Protein AF-A0A3D1AIC8-F1 (afdb_monomer_lite)

Structure (mmCIF, N/CA/C/O backbone):
data_AF-A0A3D1AIC8-F1
#
_entry.id   AF-A0A3D1AIC8-F1
#
loop_
_atom_site.group_PDB
_atom_site.id
_atom_site.type_symbol
_atom_site.label_atom_id
_atom_site.label_alt_id
_atom_site.label_comp_id
_atom_site.label_asym_id
_atom_site.label_entity_id
_atom_site.label_seq_id
_atom_site.pdbx_PDB_ins_code
_atom_site.Cartn_x
_atom_site.Cartn_y
_atom_site.Cartn_z
_atom_site.occupancy
_atom_site.B_iso_or_equiv
_atom_site.auth_seq_id
_atom_site.auth_comp_id
_atom_site.auth_asym_id
_atom_site.auth_atom_id
_atom_site.pdbx_PDB_model_num
ATOM 1 N N . ASN A 1 1 ? 3.559 16.978 -15.783 1.00 44.00 1 ASN A N 1
ATOM 2 C CA . ASN A 1 1 ? 4.539 16.214 -14.991 1.00 44.00 1 ASN A CA 1
ATOM 3 C C . ASN A 1 1 ? 3.753 15.259 -14.124 1.00 44.00 1 ASN A C 1
ATOM 5 O O . ASN A 1 1 ? 3.098 15.723 -13.203 1.00 44.00 1 ASN A O 1
ATOM 9 N N . GLY A 1 2 ? 3.673 13.991 -14.527 1.00 57.06 2 GLY A N 1
ATOM 10 C CA . GLY A 1 2 ? 2.980 12.961 -13.752 1.00 57.06 2 GLY A CA 1
ATOM 11 C C . GLY A 1 2 ? 3.857 12.533 -12.583 1.00 57.06 2 GLY A C 1
ATOM 12 O O . GLY A 1 2 ? 5.068 12.404 -12.756 1.00 57.06 2 GLY A O 1
ATOM 13 N N . ASP A 1 3 ? 3.275 12.361 -11.398 1.00 69.56 3 ASP A N 1
ATOM 14 C CA . ASP A 1 3 ? 4.004 11.805 -10.260 1.00 69.56 3 ASP A CA 1
ATOM 15 C C . ASP A 1 3 ? 4.408 10.356 -10.594 1.00 69.56 3 ASP A C 1
ATOM 17 O O . ASP A 1 3 ? 3.548 9.486 -10.756 1.00 69.56 3 ASP A O 1
ATOM 21 N N . GLU A 1 4 ? 5.715 10.099 -10.718 1.00 78.38 4 GLU A N 1
ATOM 22 C CA . GLU A 1 4 ? 6.269 8.748 -10.846 1.00 78.38 4 GLU A CA 1
ATOM 23 C C . GLU A 1 4 ? 6.650 8.217 -9.461 1.00 78.38 4 GLU A C 1
ATOM 25 O O . GLU A 1 4 ? 7.439 8.822 -8.729 1.00 78.38 4 GLU A O 1
ATOM 30 N N . TRP A 1 5 ? 6.116 7.047 -9.122 1.00 78.38 5 TRP A N 1
ATOM 31 C CA . TRP A 1 5 ? 6.480 6.311 -7.917 1.00 78.38 5 TRP A CA 1
ATOM 32 C C . TRP A 1 5 ? 7.152 5.006 -8.288 1.00 78.38 5 TRP A C 1
ATOM 34 O O . TRP A 1 5 ? 6.694 4.295 -9.183 1.00 78.38 5 TRP A O 1
ATOM 44 N N . ARG A 1 6 ? 8.205 4.654 -7.552 1.00 81.25 6 ARG A N 1
ATOM 45 C CA . ARG A 1 6 ? 8.809 3.326 -7.628 1.00 81.25 6 ARG A CA 1
ATOM 46 C C . ARG A 1 6 ? 8.629 2.625 -6.302 1.00 81.25 6 ARG A C 1
ATOM 48 O O . ARG A 1 6 ? 8.776 3.229 -5.238 1.00 81.25 6 ARG A O 1
ATOM 55 N N . GLY A 1 7 ? 8.299 1.349 -6.382 1.00 81.88 7 GLY A N 1
ATOM 56 C CA . GLY A 1 7 ? 8.140 0.520 -5.208 1.00 81.88 7 GLY A CA 1
ATOM 57 C C . GLY A 1 7 ? 8.692 -0.871 -5.420 1.00 81.88 7 GLY A C 1
ATOM 58 O O . GLY A 1 7 ? 8.864 -1.353 -6.541 1.00 81.88 7 GLY A O 1
ATOM 59 N N . THR A 1 8 ? 8.969 -1.523 -4.307 1.00 82.69 8 THR A N 1
ATOM 60 C CA . THR A 1 8 ? 9.338 -2.929 -4.262 1.00 82.69 8 THR A CA 1
ATOM 61 C C . THR A 1 8 ? 8.324 -3.659 -3.396 1.00 82.69 8 THR A C 1
ATOM 63 O O . THR A 1 8 ? 7.995 -3.201 -2.302 1.00 82.69 8 THR A O 1
ATOM 66 N N . LEU A 1 9 ? 7.844 -4.810 -3.871 1.00 82.38 9 LEU A N 1
ATOM 67 C CA . LEU A 1 9 ? 7.140 -5.753 -3.009 1.00 82.38 9 LEU A CA 1
ATOM 68 C C . LEU A 1 9 ? 8.133 -6.752 -2.427 1.00 82.38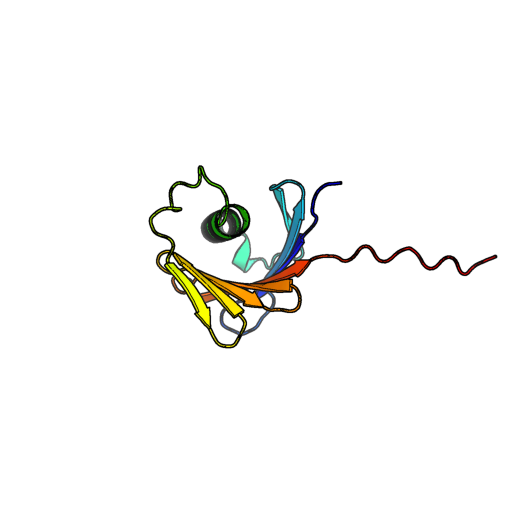 9 LEU A C 1
ATOM 70 O O . LEU A 1 9 ? 8.891 -7.406 -3.154 1.00 82.38 9 LEU A O 1
ATOM 74 N N . ILE A 1 10 ? 8.053 -6.916 -1.114 1.00 77.69 10 ILE A N 1
ATOM 75 C CA . ILE A 1 10 ? 8.786 -7.914 -0.350 1.00 77.69 10 ILE A CA 1
ATOM 76 C C . ILE A 1 10 ? 7.785 -8.970 0.130 1.00 77.69 10 ILE A C 1
ATOM 78 O O . ILE A 1 10 ? 6.682 -8.651 0.584 1.00 77.69 10 ILE A O 1
ATOM 82 N N . ASN A 1 11 ? 8.143 -10.244 -0.028 1.00 68.88 11 ASN A N 1
ATOM 83 C CA . ASN A 1 11 ? 7.321 -11.358 0.435 1.00 68.88 11 ASN A CA 1
ATOM 84 C C . ASN A 1 11 ? 7.575 -11.698 1.916 1.00 68.88 11 ASN A C 1
ATOM 86 O O . ASN A 1 11 ? 8.441 -11.128 2.575 1.00 68.88 11 ASN A O 1
ATOM 90 N N . GLU A 1 12 ? 6.851 -12.703 2.406 1.00 61.53 12 GLU A N 1
ATOM 91 C CA . GLU A 1 12 ? 6.885 -13.184 3.795 1.00 61.53 12 GLU A CA 1
ATOM 92 C C . GLU A 1 12 ? 8.274 -13.611 4.308 1.00 61.53 12 GLU A C 1
ATOM 94 O O . GLU A 1 12 ? 8.484 -13.695 5.514 1.00 61.53 12 GLU A O 1
ATOM 99 N N . MET A 1 13 ? 9.219 -13.910 3.412 1.00 65.69 13 MET A N 1
ATOM 100 C CA . MET A 1 13 ? 10.580 -14.348 3.750 1.00 65.69 13 MET A CA 1
ATOM 101 C C . MET A 1 13 ? 11.612 -13.220 3.614 1.00 65.69 13 MET A C 1
ATOM 103 O O . MET A 1 13 ? 12.813 -13.483 3.632 1.00 65.69 13 MET A O 1
ATOM 107 N N . GLY A 1 14 ? 11.169 -11.975 3.420 1.00 65.75 14 GLY A N 1
ATOM 108 C CA . GLY A 1 14 ? 12.061 -10.845 3.161 1.00 65.75 14 GLY A CA 1
ATOM 109 C C . GLY A 1 14 ? 12.644 -10.841 1.744 1.00 65.75 14 GLY A C 1
ATOM 110 O O . GLY A 1 14 ? 13.497 -10.012 1.432 1.00 65.75 14 GLY A O 1
ATOM 111 N N . ALA A 1 15 ? 12.201 -11.747 0.865 1.00 69.62 15 ALA A N 1
ATOM 112 C CA . ALA A 1 15 ? 12.682 -11.795 -0.506 1.00 69.62 15 ALA A CA 1
ATOM 113 C C . ALA A 1 15 ? 11.921 -10.790 -1.377 1.00 69.62 15 ALA A C 1
ATOM 115 O O . ALA A 1 15 ? 10.687 -10.729 -1.370 1.00 69.62 15 ALA A O 1
ATOM 116 N N . LYS A 1 16 ? 12.675 -10.036 -2.177 1.00 78.19 16 LYS A N 1
ATOM 117 C CA . LYS A 1 16 ? 12.132 -9.166 -3.218 1.00 78.19 16 LYS A CA 1
ATOM 118 C C . LYS A 1 16 ? 11.376 -10.003 -4.247 1.00 78.19 16 LYS A C 1
ATOM 120 O O . LYS A 1 16 ? 11.961 -10.887 -4.871 1.00 78.19 16 LYS A O 1
ATOM 125 N N . ALA A 1 17 ? 10.088 -9.728 -4.419 1.00 75.44 17 ALA A N 1
ATOM 126 C CA . ALA A 1 17 ? 9.243 -10.497 -5.326 1.00 75.44 17 ALA A CA 1
ATOM 127 C C . ALA A 1 17 ? 9.086 -9.822 -6.699 1.00 75.44 17 ALA A C 1
ATOM 129 O O . ALA A 1 17 ? 9.047 -10.515 -7.716 1.00 75.44 17 ALA A O 1
ATOM 130 N N . PHE A 1 18 ? 8.999 -8.486 -6.722 1.00 79.31 18 PHE A N 1
ATOM 131 C CA . PHE A 1 18 ? 8.991 -7.656 -7.930 1.00 79.31 18 PHE A CA 1
ATOM 132 C C . PHE A 1 18 ? 9.264 -6.187 -7.597 1.00 79.31 18 PHE A C 1
ATOM 134 O O . PHE A 1 18 ? 9.062 -5.732 -6.467 1.00 79.31 18 PHE A O 1
ATOM 141 N N . ASP A 1 19 ? 9.677 -5.455 -8.622 1.00 82.31 19 ASP A N 1
ATOM 142 C CA . ASP A 1 19 ? 9.675 -3.998 -8.677 1.00 82.31 19 ASP A CA 1
ATOM 143 C C . ASP A 1 19 ? 8.408 -3.513 -9.372 1.00 82.31 19 ASP A C 1
ATOM 145 O O . ASP A 1 19 ? 7.860 -4.216 -10.217 1.00 82.31 19 ASP A O 1
ATOM 149 N N . PHE A 1 20 ? 7.947 -2.307 -9.080 1.00 80.94 20 PHE A N 1
ATOM 150 C CA . PHE A 1 20 ? 6.894 -1.690 -9.873 1.00 80.94 20 PHE A CA 1
ATOM 151 C C . PHE A 1 20 ? 7.096 -0.190 -10.022 1.00 80.94 20 PHE A C 1
ATOM 153 O O . PHE A 1 20 ? 7.668 0.470 -9.152 1.00 80.94 20 PHE A O 1
ATOM 160 N N . ILE A 1 21 ? 6.603 0.333 -11.138 1.00 81.44 21 ILE A N 1
ATOM 161 C CA . ILE A 1 21 ? 6.533 1.765 -11.417 1.00 81.44 21 ILE A CA 1
ATOM 162 C C . ILE A 1 21 ? 5.060 2.143 -11.484 1.00 81.44 21 ILE A C 1
ATOM 164 O O . ILE A 1 21 ? 4.252 1.406 -12.056 1.00 81.44 21 ILE A O 1
ATOM 168 N N . VAL A 1 22 ? 4.701 3.268 -10.873 1.00 76.44 22 VAL A N 1
ATOM 169 C CA . VAL A 1 22 ? 3.374 3.862 -11.001 1.00 76.44 22 VAL A CA 1
ATOM 170 C C . VAL A 1 22 ? 3.495 5.230 -11.635 1.00 76.44 22 VAL A C 1
ATOM 172 O O . VAL A 1 22 ? 4.160 6.104 -11.087 1.00 76.44 22 VAL A O 1
ATOM 175 N N . THR A 1 23 ? 2.818 5.401 -12.765 1.00 78.50 23 THR A N 1
ATOM 176 C CA . THR A 1 23 ? 2.781 6.645 -13.535 1.00 78.50 23 THR A CA 1
ATOM 177 C C . THR A 1 23 ? 1.331 6.938 -13.890 1.00 78.50 23 THR A C 1
ATOM 179 O O . THR A 1 23 ? 0.641 6.076 -14.437 1.00 78.50 23 THR A O 1
ATOM 182 N N . ASP A 1 24 ? 0.838 8.128 -13.544 1.00 75.12 24 ASP A N 1
ATOM 183 C CA . ASP A 1 24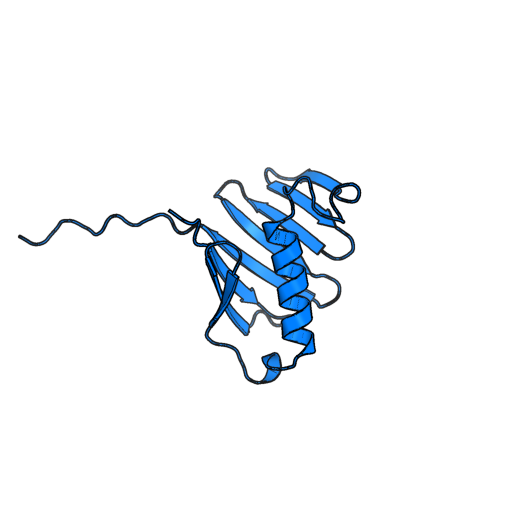 ? -0.544 8.560 -13.813 1.00 75.12 24 ASP A CA 1
ATOM 184 C C . ASP A 1 24 ? -1.608 7.519 -13.388 1.00 75.12 24 ASP A C 1
ATOM 186 O O . ASP A 1 24 ? -2.582 7.248 -14.095 1.00 75.12 24 ASP A O 1
ATOM 190 N N . GLY A 1 25 ? -1.394 6.869 -12.237 1.00 66.94 25 GLY A N 1
ATOM 191 C CA . GLY A 1 25 ? -2.294 5.846 -11.686 1.00 66.94 25 GLY A CA 1
ATOM 192 C C . GLY A 1 25 ? -2.246 4.479 -12.384 1.00 66.94 25 GLY A C 1
ATOM 193 O O . GLY A 1 25 ? -2.979 3.569 -11.989 1.00 66.94 25 GLY A O 1
ATOM 194 N N . LYS A 1 26 ? -1.386 4.295 -13.391 1.00 72.75 26 LYS A N 1
ATOM 195 C CA . LYS A 1 26 ? -1.104 2.991 -14.006 1.00 72.75 26 LYS A CA 1
ATOM 196 C C . LYS A 1 26 ? 0.107 2.362 -13.338 1.00 72.75 26 LYS A C 1
ATOM 198 O O . LYS A 1 26 ? 1.119 3.027 -13.171 1.00 72.75 26 LYS A O 1
ATOM 203 N N . CYS A 1 27 ? 0.004 1.084 -12.980 1.00 73.56 27 CYS A N 1
ATOM 204 C CA . CYS A 1 27 ? 1.095 0.330 -12.374 1.00 73.56 27 CYS A CA 1
ATOM 205 C C . CYS A 1 27 ? 1.666 -0.695 -13.358 1.00 73.56 27 CYS A C 1
ATOM 207 O O . CYS A 1 27 ? 0.929 -1.539 -13.875 1.00 73.56 27 CYS A O 1
ATOM 209 N N . GLU A 1 28 ? 2.977 -0.641 -13.566 1.00 79.25 28 GLU A N 1
ATOM 210 C CA . GLU A 1 28 ? 3.746 -1.611 -14.339 1.00 79.25 28 GLU A CA 1
ATOM 211 C C . GLU A 1 28 ? 4.616 -2.449 -13.401 1.00 79.25 28 GLU A C 1
ATOM 213 O O . GLU A 1 28 ? 5.335 -1.907 -12.564 1.00 79.25 28 GLU A O 1
ATOM 218 N N . LEU A 1 29 ? 4.541 -3.776 -13.533 1.00 77.81 29 LEU A N 1
ATOM 219 C CA . LEU A 1 29 ? 5.348 -4.713 -12.751 1.00 77.81 29 LEU A CA 1
ATOM 220 C C . LEU A 1 29 ? 6.636 -5.055 -13.508 1.00 77.81 29 LEU A C 1
ATOM 222 O O . LEU A 1 29 ? 6.600 -5.382 -14.693 1.00 77.81 29 LEU A O 1
ATOM 226 N N . LEU A 1 30 ? 7.755 -5.055 -12.801 1.00 78.25 30 LEU A N 1
ATOM 227 C CA . LEU A 1 30 ? 9.105 -5.318 -13.283 1.00 78.25 30 LEU A CA 1
ATOM 228 C C . LEU A 1 30 ? 9.731 -6.447 -12.449 1.00 78.25 30 LEU A C 1
ATOM 230 O O . LEU A 1 30 ? 9.420 -6.607 -11.271 1.00 78.25 30 LEU A O 1
ATOM 234 N N . ASN A 1 31 ? 10.641 -7.231 -13.033 1.00 73.62 31 ASN A N 1
ATOM 235 C CA . ASN A 1 31 ? 11.392 -8.279 -12.316 1.00 73.62 31 ASN A CA 1
ATOM 236 C C . ASN A 1 31 ? 10.507 -9.292 -11.548 1.00 73.62 31 ASN A C 1
ATOM 238 O O . ASN A 1 31 ? 10.856 -9.728 -10.453 1.00 73.62 31 ASN A O 1
ATOM 242 N N . VAL A 1 32 ? 9.344 -9.650 -12.103 1.00 67.75 32 VAL A N 1
ATOM 243 C CA . VAL A 1 32 ? 8.357 -10.525 -11.450 1.00 67.75 32 VAL A CA 1
ATOM 244 C C . VAL A 1 32 ? 8.850 -11.973 -11.400 1.00 67.75 32 VAL A C 1
ATOM 246 O O . VAL A 1 32 ? 9.105 -12.582 -12.439 1.00 67.75 32 VAL A O 1
ATOM 249 N N . ILE A 1 33 ? 8.925 -12.567 -10.206 1.00 69.75 33 ILE A N 1
ATOM 250 C CA . ILE A 1 33 ? 9.245 -13.998 -10.063 1.00 69.75 33 ILE A CA 1
ATOM 251 C C . ILE A 1 33 ? 8.089 -14.890 -10.559 1.00 69.75 33 ILE A C 1
ATOM 253 O O . ILE A 1 33 ? 6.913 -14.567 -10.401 1.00 69.75 33 ILE A O 1
ATOM 257 N N . SER A 1 34 ? 8.396 -16.068 -11.111 1.00 63.78 34 SER A N 1
ATOM 258 C CA . SER A 1 34 ? 7.410 -16.973 -11.742 1.00 63.78 34 SER A CA 1
ATOM 259 C C . SER A 1 34 ? 6.271 -17.429 -10.816 1.00 63.78 34 SER A C 1
ATOM 261 O O . SER A 1 34 ? 5.132 -17.590 -11.251 1.00 63.78 34 SER A O 1
ATOM 263 N N . MET A 1 35 ? 6.537 -17.575 -9.514 1.00 59.53 35 MET A N 1
ATOM 264 C CA . MET A 1 35 ? 5.530 -17.904 -8.491 1.00 59.53 35 MET A CA 1
ATOM 265 C C . MET A 1 35 ? 4.410 -16.852 -8.391 1.00 59.53 35 MET A C 1
ATOM 267 O O . MET A 1 35 ? 3.310 -17.141 -7.910 1.00 59.53 35 MET A O 1
ATOM 271 N N . MET A 1 36 ? 4.696 -15.646 -8.864 1.00 62.56 36 MET A N 1
ATOM 272 C CA . MET A 1 36 ? 3.910 -14.440 -8.698 1.00 62.56 36 MET A CA 1
ATOM 273 C C . MET A 1 36 ? 3.075 -14.061 -9.929 1.00 62.56 36 MET A C 1
ATOM 275 O O . MET A 1 36 ? 2.218 -13.184 -9.845 1.00 62.56 36 MET A O 1
ATOM 279 N N . ASP A 1 37 ? 3.248 -14.776 -11.044 1.00 62.59 37 ASP A N 1
ATOM 280 C CA . ASP A 1 37 ? 2.447 -14.611 -12.267 1.00 62.59 37 ASP A CA 1
ATOM 281 C C . ASP A 1 37 ? 1.012 -15.169 -12.130 1.00 62.59 37 ASP A C 1
ATOM 283 O O . ASP A 1 37 ? 0.186 -15.129 -13.043 1.00 62.59 37 ASP A O 1
ATOM 287 N N . LYS A 1 38 ? 0.658 -15.672 -10.944 1.00 71.25 38 LYS A N 1
ATOM 288 C CA . LYS A 1 38 ? -0.684 -16.178 -10.668 1.00 71.25 38 LYS A CA 1
ATOM 289 C C . LYS A 1 38 ? -1.685 -15.024 -10.618 1.00 71.25 38 LYS A C 1
ATOM 291 O O . LYS A 1 38 ? -1.507 -14.046 -9.892 1.00 71.25 38 LYS A O 1
ATOM 296 N N . TRP A 1 39 ? -2.797 -15.179 -11.338 1.00 75.69 39 TRP A N 1
ATOM 297 C CA . TRP A 1 39 ? -3.847 -14.162 -11.482 1.00 75.69 39 TRP A CA 1
ATOM 298 C C . TRP A 1 39 ? -4.352 -13.585 -10.146 1.00 75.69 39 TRP A C 1
ATOM 300 O O . TRP A 1 39 ? -4.659 -12.396 -10.063 1.00 75.69 39 TRP A O 1
ATOM 310 N N . TYR A 1 40 ? -4.416 -14.401 -9.087 1.00 71.56 40 TYR A N 1
ATOM 311 C CA . TYR A 1 40 ? -4.883 -13.948 -7.777 1.00 71.56 40 TYR A CA 1
ATOM 312 C C . TYR A 1 40 ? -3.887 -12.997 -7.105 1.00 71.56 40 TYR A C 1
ATOM 314 O O . TYR A 1 40 ? -4.317 -12.083 -6.409 1.00 71.56 40 TYR A O 1
ATOM 322 N N . VAL A 1 41 ? -2.580 -13.164 -7.341 1.00 75.06 41 VAL A N 1
ATOM 323 C CA . VAL A 1 41 ? -1.558 -12.264 -6.793 1.00 75.06 41 VAL A CA 1
ATOM 324 C C . VAL A 1 41 ? -1.664 -10.905 -7.469 1.00 75.06 41 VAL A C 1
ATOM 326 O O . VAL A 1 41 ? -1.758 -9.896 -6.779 1.00 75.06 41 VAL A O 1
ATOM 329 N N . LYS A 1 42 ? -1.788 -10.880 -8.804 1.00 76.44 42 LYS A N 1
ATOM 330 C CA . LYS A 1 42 ? -2.032 -9.643 -9.567 1.00 76.44 42 LYS A CA 1
ATOM 331 C C . LYS A 1 42 ? -3.272 -8.902 -9.062 1.00 76.44 42 LYS A C 1
ATOM 333 O O . LYS A 1 42 ? -3.237 -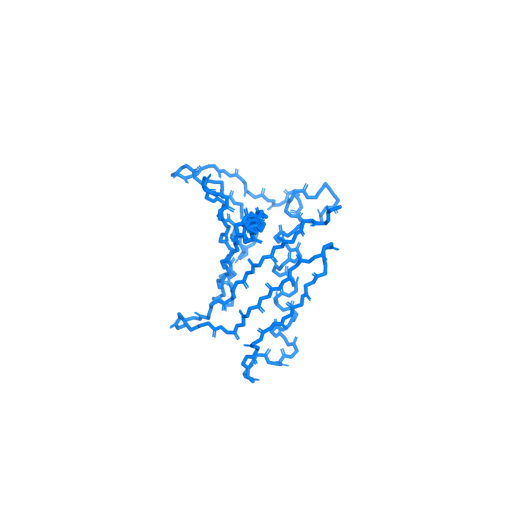7.688 -8.887 1.00 76.44 42 LYS A O 1
ATOM 338 N N . LYS A 1 43 ? -4.356 -9.631 -8.770 1.00 82.38 43 LYS A N 1
ATOM 339 C CA . LYS A 1 43 ? -5.591 -9.052 -8.221 1.00 82.38 43 LYS A CA 1
ATOM 340 C C . LYS A 1 43 ? -5.395 -8.472 -6.816 1.00 82.38 43 LYS A C 1
ATOM 342 O O . LYS A 1 43 ? -5.919 -7.396 -6.538 1.00 82.38 43 LYS A O 1
ATOM 347 N N . THR A 1 44 ? -4.660 -9.164 -5.944 1.00 86.12 44 THR A N 1
ATOM 348 C CA . THR A 1 44 ? -4.332 -8.664 -4.600 1.00 86.12 44 THR A CA 1
ATOM 349 C C . THR A 1 44 ? -3.484 -7.399 -4.680 1.00 86.12 44 THR A C 1
ATOM 351 O O . THR A 1 44 ? -3.878 -6.385 -4.110 1.00 86.12 44 THR A O 1
ATOM 354 N N . VAL A 1 45 ? -2.400 -7.426 -5.462 1.00 82.62 45 VAL A N 1
ATOM 355 C CA . VAL A 1 45 ? -1.508 -6.276 -5.679 1.00 82.62 45 VAL A CA 1
ATOM 356 C C . VAL A 1 45 ? -2.281 -5.082 -6.231 1.00 82.62 45 VAL A C 1
ATOM 358 O O . VAL A 1 45 ? -2.202 -3.993 -5.674 1.00 82.62 45 VAL A O 1
ATOM 361 N N . ALA A 1 46 ? -3.107 -5.276 -7.262 1.00 83.19 46 ALA A N 1
ATOM 362 C CA . ALA A 1 46 ? -3.914 -4.195 -7.825 1.00 83.19 46 ALA A CA 1
ATOM 363 C C . ALA A 1 46 ? -4.867 -3.578 -6.789 1.00 83.19 46 ALA A C 1
ATOM 365 O O . ALA A 1 46 ? -5.016 -2.361 -6.728 1.00 83.19 46 ALA A O 1
ATOM 366 N N . ALA A 1 47 ? -5.500 -4.399 -5.947 1.00 88.81 47 ALA A N 1
ATOM 367 C CA . ALA A 1 47 ? -6.405 -3.910 -4.912 1.00 88.81 47 ALA A CA 1
ATOM 368 C C . ALA A 1 47 ? -5.674 -3.193 -3.761 1.00 88.81 47 ALA A C 1
ATOM 370 O O . ALA A 1 47 ? -6.276 -2.341 -3.103 1.00 88.81 47 ALA A O 1
ATOM 371 N N . ASP A 1 48 ? -4.425 -3.566 -3.493 1.00 90.94 48 ASP A N 1
ATOM 372 C CA . ASP A 1 48 ? -3.561 -2.938 -2.492 1.00 90.94 48 ASP A CA 1
ATOM 373 C C . ASP A 1 48 ? -3.040 -1.588 -2.996 1.00 90.94 48 ASP A C 1
ATOM 375 O O . ASP A 1 48 ? -3.191 -0.582 -2.306 1.00 90.94 48 ASP A O 1
ATOM 379 N N . LEU A 1 49 ? -2.549 -1.528 -4.235 1.00 87.62 49 LEU A N 1
ATOM 380 C CA . LEU A 1 49 ? -2.121 -0.278 -4.864 1.00 87.62 49 LEU A CA 1
ATOM 381 C C . LEU A 1 49 ? -3.296 0.677 -5.092 1.00 87.62 49 LEU A C 1
ATOM 383 O O . LEU A 1 49 ? -3.173 1.869 -4.836 1.00 87.62 49 LEU A O 1
ATOM 387 N N . TYR A 1 50 ? -4.467 0.168 -5.490 1.00 87.75 50 TYR A N 1
ATOM 388 C CA . TYR A 1 50 ? -5.678 0.988 -5.576 1.00 87.75 50 TYR A CA 1
ATOM 389 C C . TYR A 1 50 ? -6.000 1.648 -4.235 1.00 87.75 50 TYR A C 1
ATOM 391 O O . TYR A 1 50 ? -6.338 2.828 -4.206 1.00 87.75 50 TYR A O 1
ATOM 399 N N . PHE A 1 51 ? -5.869 0.906 -3.130 1.00 91.88 51 PHE A N 1
ATOM 400 C CA . PHE A 1 51 ? -6.038 1.466 -1.794 1.00 91.88 51 PHE A CA 1
ATOM 401 C C . PHE A 1 51 ? -5.004 2.558 -1.502 1.00 91.88 51 PHE A C 1
ATOM 403 O O . PHE A 1 51 ? -5.402 3.649 -1.108 1.00 91.88 51 PHE A O 1
ATOM 410 N N . LEU A 1 52 ? -3.721 2.294 -1.759 1.00 91.50 52 LEU A N 1
ATOM 411 C CA . LEU A 1 52 ? -2.635 3.248 -1.538 1.00 91.50 52 LEU A CA 1
ATOM 412 C C . LEU A 1 52 ? -2.842 4.569 -2.289 1.00 91.50 52 LEU A C 1
ATOM 414 O O . LEU A 1 52 ? -2.867 5.627 -1.670 1.00 91.50 52 LEU A O 1
ATOM 418 N N . PHE A 1 53 ? -3.058 4.517 -3.603 1.00 87.06 53 PHE A N 1
ATOM 419 C CA . PHE A 1 53 ? -3.167 5.728 -4.429 1.00 87.06 53 PHE A CA 1
ATOM 420 C C . PHE A 1 53 ? -4.505 6.456 -4.296 1.00 87.06 53 PHE A C 1
ATOM 422 O O . PHE A 1 53 ? -4.626 7.594 -4.736 1.00 87.06 53 PHE A O 1
ATOM 429 N N . ASN A 1 54 ? -5.520 5.825 -3.701 1.00 89.69 54 ASN A N 1
ATOM 430 C CA . ASN A 1 54 ? -6.828 6.446 -3.483 1.00 89.69 54 ASN A CA 1
ATOM 431 C C . ASN A 1 54 ? -7.119 6.694 -2.004 1.00 89.69 54 ASN A C 1
ATOM 433 O O . ASN A 1 54 ? -8.262 6.991 -1.663 1.00 89.69 54 ASN A O 1
ATOM 437 N N . VAL A 1 55 ? -6.119 6.588 -1.122 1.00 91.69 55 VAL A N 1
ATOM 438 C CA . VAL A 1 55 ? -6.324 6.787 0.316 1.00 91.69 55 VAL A CA 1
ATOM 439 C C . VAL A 1 55 ? -6.897 8.177 0.606 1.00 91.69 55 VAL A C 1
ATOM 441 O O . VAL A 1 55 ? -7.832 8.294 1.397 1.00 91.69 55 VAL A O 1
ATOM 444 N N . ASP A 1 56 ? -6.427 9.201 -0.109 1.00 89.38 56 ASP A N 1
ATOM 445 C CA . ASP A 1 56 ? -6.879 10.592 0.021 1.00 89.38 56 ASP A CA 1
ATOM 446 C C . ASP A 1 56 ? -7.954 11.004 -0.995 1.00 89.38 56 ASP A C 1
ATOM 448 O O . ASP A 1 56 ? -8.482 12.116 -0.923 1.00 89.38 56 ASP A O 1
ATOM 452 N N . ASN A 1 57 ? -8.339 10.111 -1.912 1.00 89.50 57 ASN A N 1
ATOM 453 C CA . ASN A 1 57 ? -9.354 10.408 -2.916 1.00 89.50 57 ASN A CA 1
ATOM 454 C C . ASN A 1 57 ? -10.738 10.592 -2.241 1.00 89.50 57 ASN A C 1
ATOM 456 O O . ASN A 1 57 ? -11.206 9.680 -1.547 1.00 89.50 57 ASN A O 1
ATOM 460 N N . PRO A 1 58 ? -11.417 11.746 -2.418 1.00 88.19 58 PRO A N 1
ATOM 461 C CA . PRO A 1 58 ? -12.742 11.996 -1.845 1.00 88.19 58 PRO A CA 1
ATOM 462 C C . PRO A 1 58 ? -13.818 11.016 -2.306 1.00 88.19 58 PRO A C 1
ATOM 464 O O . PRO A 1 58 ? -14.692 10.675 -1.514 1.00 88.19 58 PRO A O 1
ATOM 467 N N . GLU A 1 59 ? -13.692 10.489 -3.518 1.00 91.56 59 GLU A N 1
ATOM 468 C CA . GLU A 1 59 ? -14.659 9.570 -4.121 1.00 91.56 59 GLU A CA 1
ATOM 469 C C . GLU A 1 59 ? -14.329 8.092 -3.843 1.00 91.56 59 GLU A C 1
ATOM 471 O O . GLU A 1 59 ? -14.977 7.185 -4.373 1.00 91.56 59 GLU A O 1
ATOM 476 N N . ALA A 1 60 ? -13.301 7.801 -3.035 1.00 90.44 60 ALA A N 1
ATOM 477 C CA . ALA A 1 60 ? -12.915 6.424 -2.756 1.00 90.44 60 ALA A CA 1
ATOM 478 C C . ALA A 1 60 ? -14.007 5.682 -1.955 1.00 90.44 60 ALA A C 1
ATOM 480 O O . ALA A 1 60 ? -14.409 6.136 -0.880 1.00 90.44 60 ALA A O 1
ATOM 481 N N . PRO A 1 61 ? -14.408 4.461 -2.366 1.00 92.19 61 PRO A N 1
ATOM 482 C CA . PRO A 1 61 ? -15.518 3.719 -1.750 1.00 92.19 61 PRO A CA 1
ATOM 483 C C . PRO A 1 61 ? -15.240 3.252 -0.310 1.00 92.19 61 PRO A C 1
ATOM 485 O O . PRO A 1 61 ? -16.099 2.663 0.347 1.00 92.19 61 PRO A O 1
ATOM 488 N N . PHE A 1 62 ? -14.015 3.440 0.177 1.00 91.62 62 PHE A N 1
ATOM 489 C CA . PHE A 1 62 ? -13.575 3.063 1.515 1.00 91.62 62 PHE A CA 1
ATOM 490 C C . PHE A 1 62 ? -13.270 4.257 2.426 1.00 91.62 62 PHE A C 1
ATOM 492 O O . PHE A 1 62 ? -12.927 4.028 3.583 1.00 91.62 62 PHE A O 1
ATOM 499 N N . ARG A 1 63 ? -13.411 5.497 1.938 1.00 91.44 63 ARG A N 1
ATOM 500 C CA . ARG A 1 63 ? -13.006 6.731 2.630 1.00 91.44 63 ARG A CA 1
ATOM 501 C C . ARG A 1 63 ? -13.556 6.850 4.051 1.00 91.44 63 ARG A C 1
ATOM 503 O O . ARG A 1 63 ? -12.801 7.107 4.978 1.00 91.44 63 ARG A O 1
ATOM 510 N N . GLU A 1 64 ? -14.853 6.618 4.229 1.00 92.88 64 GLU A N 1
ATOM 511 C CA . GLU A 1 64 ? -15.531 6.749 5.531 1.00 92.88 64 GLU A CA 1
ATOM 512 C C . GLU A 1 64 ? -15.124 5.674 6.550 1.00 92.88 64 GLU A C 1
ATOM 514 O O . GLU A 1 64 ? -15.469 5.758 7.723 1.00 92.88 64 GLU A O 1
ATOM 519 N N . ARG A 1 65 ? -14.412 4.634 6.103 1.00 95.75 65 ARG A N 1
ATOM 520 C CA . ARG A 1 65 ? -13.967 3.504 6.930 1.00 95.75 65 ARG A CA 1
ATOM 521 C C . ARG A 1 65 ? -12.466 3.546 7.207 1.00 95.75 65 ARG A C 1
ATOM 523 O O . ARG A 1 65 ? -11.918 2.543 7.660 1.00 95.75 65 ARG A O 1
ATOM 530 N N . LEU A 1 66 ? -11.804 4.643 6.846 1.00 96.38 66 LEU A N 1
ATOM 531 C CA . LEU A 1 66 ? -10.393 4.850 7.133 1.00 96.38 66 LEU A CA 1
ATOM 532 C C . LEU A 1 66 ? -10.233 5.279 8.585 1.00 96.38 66 LEU A C 1
ATOM 534 O O . LEU A 1 66 ? -10.848 6.248 9.023 1.00 96.38 66 LEU A O 1
ATOM 538 N N . GLU A 1 67 ? -9.354 4.597 9.302 1.00 97.06 67 GLU A N 1
ATOM 539 C CA . GLU A 1 67 ? -8.856 5.072 10.589 1.00 97.06 67 GLU A CA 1
ATOM 540 C C . GLU A 1 67 ? -7.526 5.773 10.332 1.00 97.06 67 GLU A C 1
ATOM 542 O O . GLU A 1 67 ? -6.642 5.198 9.694 1.00 97.06 67 GLU A O 1
ATOM 547 N N . ARG A 1 68 ? -7.396 7.021 10.787 1.00 96.31 68 ARG A N 1
ATOM 548 C CA . ARG A 1 68 ? -6.204 7.849 10.583 1.00 96.31 68 ARG A CA 1
ATOM 549 C C . ARG A 1 68 ? -5.729 8.393 11.915 1.00 96.31 68 ARG A C 1
ATOM 551 O O . ARG A 1 68 ? -6.533 8.951 12.660 1.00 96.31 68 ARG A O 1
ATOM 558 N N . PHE A 1 69 ? -4.446 8.242 12.194 1.00 96.88 69 PHE A N 1
ATOM 559 C CA . PHE A 1 69 ? -3.822 8.782 13.394 1.00 96.88 69 PHE A CA 1
ATOM 560 C C . PHE A 1 69 ? -2.320 8.938 13.183 1.00 96.88 69 PHE A C 1
ATOM 562 O O . PHE A 1 69 ? -1.743 8.363 12.263 1.00 96.88 69 PHE A O 1
ATOM 569 N N . GLU A 1 70 ? -1.700 9.736 14.040 1.00 96.88 70 GLU A N 1
ATOM 570 C CA . GLU A 1 70 ? -0.252 9.866 14.100 1.00 96.88 70 GLU A CA 1
ATOM 571 C C . GLU A 1 70 ? 0.297 8.914 15.167 1.00 96.88 70 GLU A C 1
ATOM 573 O O . GLU A 1 70 ? -0.285 8.785 16.248 1.00 96.88 70 GLU A O 1
ATOM 578 N N . GLN A 1 71 ? 1.401 8.235 14.865 1.00 95.25 71 GLN A N 1
ATOM 579 C CA . GLN A 1 71 ? 2.099 7.363 15.803 1.00 95.25 71 GLN A CA 1
ATOM 580 C C . GLN A 1 71 ? 3.606 7.460 15.567 1.00 95.25 71 GLN A C 1
ATOM 582 O O . GLN A 1 71 ? 4.079 7.208 14.462 1.00 95.25 71 GLN A O 1
ATOM 587 N N . ASP A 1 72 ? 4.355 7.813 16.614 1.00 94.12 72 ASP A N 1
ATOM 588 C CA . ASP A 1 72 ? 5.820 7.927 16.581 1.00 94.12 72 ASP A CA 1
ATOM 589 C C . ASP A 1 72 ? 6.337 8.833 15.441 1.00 94.12 72 ASP A C 1
ATOM 591 O O . ASP A 1 72 ? 7.365 8.561 14.827 1.00 94.12 72 ASP A O 1
ATOM 595 N N . GLY A 1 73 ? 5.600 9.912 15.140 1.00 92.19 73 GLY A N 1
ATOM 596 C CA . GLY A 1 73 ? 5.904 10.862 14.060 1.00 92.19 73 GLY A CA 1
ATOM 597 C C . GLY A 1 73 ? 5.482 10.407 12.659 1.00 92.19 73 GLY A C 1
ATOM 598 O O . GLY A 1 73 ? 5.674 11.144 11.696 1.00 92.19 73 GLY A O 1
ATOM 599 N N . ASN A 1 74 ? 4.889 9.220 12.530 1.00 94.56 74 ASN A N 1
ATOM 600 C CA . ASN A 1 74 ? 4.395 8.691 11.265 1.00 94.56 74 ASN A CA 1
ATOM 601 C C . ASN A 1 74 ? 2.890 8.905 11.130 1.00 94.56 74 ASN A C 1
ATOM 603 O O . ASN A 1 74 ? 2.140 8.760 12.101 1.00 94.56 74 ASN A O 1
ATOM 607 N N . LEU A 1 75 ? 2.423 9.143 9.905 1.00 95.88 75 LEU A N 1
ATOM 608 C CA . LEU A 1 75 ? 0.998 9.060 9.604 1.00 95.88 75 LEU A CA 1
ATOM 609 C C . LEU A 1 75 ? 0.618 7.596 9.371 1.00 95.88 75 LEU A C 1
ATOM 611 O O . LEU A 1 75 ? 1.119 6.954 8.447 1.00 95.88 75 LEU A O 1
ATOM 615 N N . VAL A 1 76 ? -0.311 7.087 10.176 1.00 97.25 76 VAL A N 1
ATOM 616 C CA . VAL A 1 76 ? -0.863 5.738 10.047 1.00 97.25 76 VAL A CA 1
ATOM 617 C C . VAL A 1 76 ? -2.270 5.815 9.466 1.00 97.25 76 VAL A C 1
ATOM 619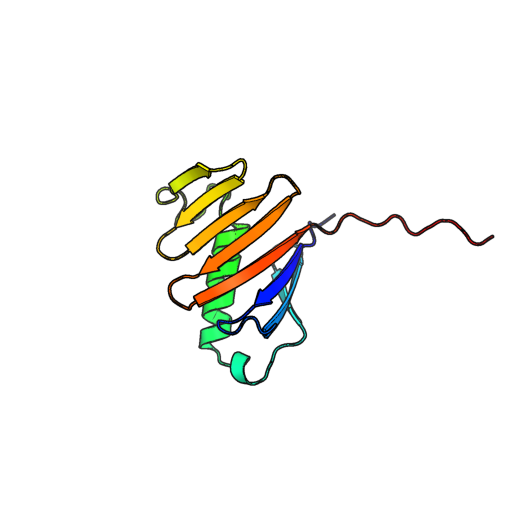 O O . VAL A 1 76 ? -3.128 6.543 9.973 1.00 97.25 76 VAL A O 1
ATOM 622 N N . VAL A 1 77 ? -2.532 5.029 8.418 1.00 97.75 77 VAL A N 1
ATOM 623 C CA . VAL A 1 77 ? -3.873 4.869 7.841 1.00 97.75 77 VAL A CA 1
ATOM 624 C C . VAL A 1 77 ? -4.251 3.398 7.752 1.00 97.75 77 VAL A C 1
ATOM 626 O O . VAL A 1 77 ? -3.633 2.633 7.012 1.00 97.75 77 VAL A O 1
ATOM 629 N N . ASN A 1 78 ? -5.310 2.998 8.453 1.00 97.44 78 ASN A N 1
ATOM 630 C CA . ASN A 1 78 ? -5.811 1.626 8.433 1.00 97.44 78 ASN A CA 1
ATOM 631 C C . ASN A 1 78 ? -7.089 1.491 7.605 1.00 97.44 78 ASN A C 1
ATOM 633 O O . ASN A 1 78 ? -7.997 2.323 7.653 1.00 97.44 78 ASN A O 1
ATOM 637 N N . TYR A 1 79 ? -7.185 0.369 6.891 1.00 96.12 79 TYR A N 1
ATOM 638 C CA . TYR A 1 79 ? -8.411 -0.088 6.248 1.00 96.12 79 TYR A CA 1
ATOM 639 C C . TYR A 1 79 ? -8.470 -1.616 6.207 1.00 96.12 79 TYR A C 1
ATOM 641 O O . TYR A 1 79 ? -7.735 -2.277 5.467 1.00 96.12 79 TYR A O 1
ATOM 649 N N . LYS A 1 80 ? -9.407 -2.214 6.952 1.00 94.75 80 LYS A N 1
ATOM 650 C CA . LYS A 1 80 ? -9.564 -3.677 7.059 1.00 94.75 80 LYS A CA 1
ATOM 651 C C . LYS A 1 80 ? -8.261 -4.368 7.498 1.00 94.75 80 LYS A C 1
ATOM 653 O O . LYS A 1 80 ? -7.902 -4.326 8.662 1.00 94.75 80 LYS A O 1
ATOM 658 N N . LYS A 1 81 ? -7.592 -5.077 6.582 1.00 95.62 81 LYS A N 1
ATOM 659 C CA . LYS A 1 81 ? -6.324 -5.792 6.816 1.00 95.62 81 LYS A CA 1
ATOM 660 C C . LYS A 1 81 ? -5.137 -5.071 6.176 1.00 95.62 81 LYS A C 1
ATOM 662 O O . LYS A 1 81 ? -4.092 -5.686 6.002 1.00 95.62 81 LYS A O 1
ATOM 667 N N . ARG A 1 82 ? -5.322 -3.806 5.797 1.00 96.44 82 ARG A N 1
ATOM 668 C CA . ARG A 1 82 ? -4.298 -2.962 5.194 1.00 96.44 82 ARG A CA 1
ATOM 669 C C . ARG A 1 82 ? -3.920 -1.832 6.130 1.00 96.44 82 ARG A C 1
ATOM 671 O O . ARG A 1 82 ? -4.804 -1.271 6.778 1.00 96.44 82 ARG A O 1
ATOM 678 N N . GLN A 1 83 ? -2.639 -1.503 6.140 1.00 96.69 83 GLN A N 1
ATOM 679 C CA . GLN A 1 83 ? -2.076 -0.373 6.864 1.00 96.69 83 GLN A CA 1
ATOM 680 C C . GLN A 1 83 ? -1.109 0.369 5.949 1.00 96.69 83 GLN A C 1
ATOM 682 O O . GLN A 1 83 ? -0.312 -0.269 5.266 1.00 96.69 83 GLN A O 1
ATOM 687 N N . ILE A 1 84 ? -1.203 1.692 5.930 1.00 96.62 84 ILE A N 1
ATOM 688 C CA . ILE A 1 84 ? -0.207 2.585 5.345 1.00 96.62 84 ILE A CA 1
ATOM 689 C C . ILE A 1 84 ? 0.511 3.269 6.501 1.00 96.62 84 ILE A C 1
ATOM 691 O O . ILE A 1 84 ? -0.152 3.805 7.389 1.00 96.62 84 ILE A O 1
ATOM 695 N N . LEU A 1 85 ? 1.836 3.253 6.464 1.00 96.38 85 LEU A N 1
ATOM 696 C CA . LEU A 1 85 ? 2.706 4.077 7.287 1.00 96.38 85 LEU A CA 1
ATOM 697 C C . LEU A 1 85 ? 3.411 5.053 6.346 1.00 96.38 85 LEU A C 1
ATOM 699 O O . LEU A 1 85 ? 4.160 4.614 5.476 1.00 96.38 85 LEU A O 1
ATOM 703 N N . ALA A 1 86 ? 3.135 6.347 6.477 1.00 94.19 86 ALA A N 1
ATOM 704 C CA . ALA A 1 86 ? 3.909 7.378 5.797 1.00 94.19 86 ALA A CA 1
ATOM 705 C C . ALA A 1 86 ? 4.915 7.966 6.787 1.00 94.19 86 ALA A C 1
ATOM 707 O O . ALA A 1 86 ? 4.525 8.514 7.826 1.00 94.19 86 ALA A O 1
ATOM 708 N N . GLU A 1 87 ? 6.192 7.808 6.462 1.00 93.62 87 GLU A N 1
ATOM 709 C CA . GLU A 1 87 ? 7.310 8.271 7.273 1.00 93.62 87 GLU A CA 1
ATOM 710 C C . GLU A 1 87 ? 7.627 9.752 6.975 1.00 93.62 87 GLU A C 1
ATOM 712 O O . GLU A 1 87 ? 7.331 10.250 5.881 1.00 93.62 87 GLU A O 1
ATOM 717 N N . PRO A 1 88 ? 8.244 10.488 7.921 1.00 90.31 88 PRO A N 1
ATOM 718 C CA . PRO A 1 88 ? 8.581 11.904 7.744 1.00 90.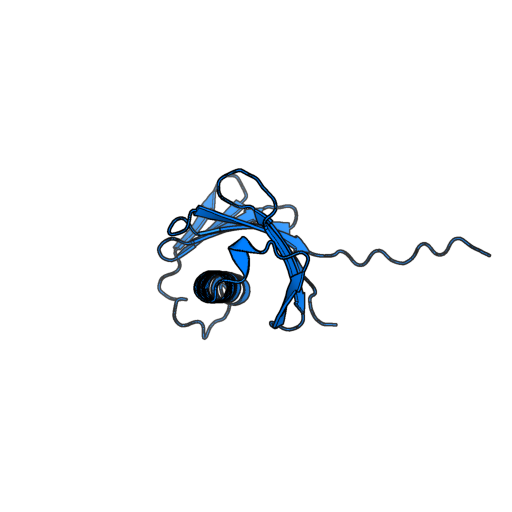31 88 PRO A CA 1
ATOM 719 C C . PRO A 1 88 ? 9.493 12.219 6.552 1.00 90.31 88 PRO A C 1
ATOM 721 O O . PRO A 1 88 ? 9.478 13.341 6.048 1.00 90.31 88 PRO A O 1
ATOM 724 N N . ASP A 1 89 ? 10.303 11.257 6.111 1.00 88.19 89 ASP A N 1
ATOM 725 C CA . ASP A 1 89 ? 11.212 11.396 4.966 1.00 88.19 89 ASP A CA 1
ATOM 726 C C . ASP A 1 89 ? 10.503 11.218 3.607 1.00 88.19 89 ASP A C 1
ATOM 728 O O . ASP A 1 89 ? 11.131 11.330 2.551 1.00 88.19 89 ASP A O 1
ATOM 732 N N . GLY A 1 90 ? 9.189 10.972 3.625 1.00 85.81 90 GLY A N 1
ATOM 733 C CA . GLY A 1 90 ? 8.372 10.741 2.440 1.00 85.81 90 GLY A CA 1
ATOM 734 C C . GLY A 1 90 ? 8.390 9.295 1.942 1.00 85.81 90 GLY A C 1
ATOM 735 O O . GLY A 1 90 ? 7.812 9.025 0.882 1.00 85.81 90 GLY A O 1
ATOM 736 N N . SER A 1 91 ? 9.027 8.369 2.666 1.00 89.31 91 SER A N 1
ATOM 737 C CA . SER A 1 91 ? 8.867 6.937 2.431 1.00 89.31 91 SER A CA 1
ATOM 738 C C . SER A 1 91 ? 7.457 6.484 2.832 1.00 89.31 91 SER A C 1
ATOM 740 O O . SER A 1 91 ? 6.807 7.055 3.716 1.00 89.31 91 SER A O 1
ATOM 742 N N . ILE A 1 92 ? 6.949 5.467 2.137 1.00 92.56 92 ILE A N 1
ATOM 743 C CA . ILE A 1 92 ? 5.658 4.862 2.446 1.00 92.56 92 ILE A CA 1
ATOM 744 C C . ILE A 1 92 ? 5.810 3.347 2.535 1.00 92.56 92 ILE A C 1
ATOM 746 O O . ILE A 1 92 ? 6.252 2.695 1.586 1.00 92.56 92 ILE A O 1
ATOM 750 N N . LEU A 1 93 ? 5.338 2.777 3.642 1.00 93.94 93 LEU A N 1
ATOM 751 C CA . LEU A 1 93 ? 5.129 1.345 3.796 1.00 93.94 93 LEU A CA 1
ATOM 752 C C . LEU A 1 93 ? 3.640 1.026 3.674 1.00 93.94 93 LEU A C 1
ATOM 754 O O . LEU A 1 93 ? 2.809 1.572 4.395 1.00 93.94 93 LEU A O 1
ATOM 758 N N . LEU A 1 94 ? 3.296 0.102 2.780 1.00 94.12 94 LEU A N 1
ATOM 759 C CA . LEU A 1 94 ? 1.969 -0.504 2.717 1.00 94.12 94 LEU A CA 1
ATOM 760 C C . LEU A 1 94 ? 2.074 -1.952 3.186 1.00 94.12 94 LEU A C 1
ATOM 762 O O . LEU A 1 94 ? 2.890 -2.722 2.689 1.00 94.12 94 LEU A O 1
ATOM 766 N N . MET A 1 95 ? 1.204 -2.346 4.104 1.00 94.19 95 MET A N 1
ATOM 767 C CA . MET A 1 95 ? 1.123 -3.709 4.614 1.00 94.19 95 MET A CA 1
ATOM 768 C C . MET A 1 95 ? -0.243 -4.297 4.284 1.00 94.19 95 MET A C 1
ATOM 770 O O . MET A 1 95 ? -1.268 -3.657 4.516 1.00 94.19 95 MET A O 1
ATOM 774 N N . ASN A 1 96 ? -0.278 -5.530 3.780 1.00 92.75 96 ASN A N 1
ATOM 775 C CA . ASN A 1 96 ? -1.490 -6.331 3.638 1.00 92.75 96 ASN A CA 1
ATOM 776 C C . ASN A 1 96 ? -1.398 -7.575 4.528 1.00 92.75 96 ASN A C 1
ATOM 778 O O . ASN A 1 96 ? -0.966 -8.648 4.105 1.00 92.75 96 ASN A O 1
ATOM 782 N N . ASN A 1 97 ? -1.908 -7.445 5.749 1.00 90.44 97 ASN A N 1
ATOM 783 C CA . ASN A 1 97 ? -1.864 -8.474 6.788 1.00 90.44 97 ASN A CA 1
ATOM 784 C C . ASN A 1 97 ? -2.739 -9.697 6.472 1.00 90.44 97 ASN A C 1
ATOM 786 O O . ASN A 1 97 ? -2.641 -10.715 7.149 1.00 90.44 97 ASN A O 1
ATOM 790 N N . ARG A 1 98 ? -3.620 -9.632 5.461 1.00 88.00 98 ARG A N 1
ATOM 791 C CA . ARG A 1 98 ? -4.387 -10.808 5.012 1.00 88.00 98 ARG A CA 1
ATOM 792 C C . ARG A 1 98 ? -3.509 -11.794 4.243 1.00 88.00 98 ARG A C 1
ATOM 794 O O . ARG A 1 98 ? -3.782 -12.989 4.273 1.00 88.00 98 ARG A O 1
ATOM 801 N N . HIS A 1 99 ? -2.523 -11.274 3.520 1.00 83.25 99 HIS A N 1
ATOM 802 C CA . HIS A 1 99 ? -1.667 -12.036 2.613 1.00 83.25 99 HIS A CA 1
ATOM 803 C C . HIS A 1 99 ? -0.183 -11.923 2.968 1.00 83.25 99 HIS A C 1
ATOM 805 O O . HIS A 1 99 ? 0.644 -12.360 2.181 1.00 83.25 99 HIS A O 1
ATOM 811 N N . ASN A 1 100 ? 0.120 -11.316 4.121 1.00 83.44 100 ASN A N 1
ATOM 812 C CA . ASN A 1 100 ? 1.467 -11.087 4.628 1.00 83.44 100 ASN A CA 1
ATOM 813 C C . ASN A 1 100 ? 2.393 -10.447 3.570 1.00 83.44 100 ASN A C 1
ATOM 815 O O . ASN A 1 100 ? 3.531 -10.857 3.362 1.00 83.44 100 ASN A O 1
ATOM 819 N N . LEU A 1 101 ? 1.859 -9.451 2.853 1.00 85.56 101 LEU A N 1
ATOM 820 C CA . LEU A 1 101 ? 2.599 -8.692 1.843 1.00 85.56 101 LEU A CA 1
ATOM 821 C C . LEU A 1 101 ? 3.009 -7.339 2.409 1.00 85.56 101 LEU A C 1
ATOM 823 O O . LEU A 1 101 ? 2.194 -6.671 3.052 1.00 85.56 101 LEU A O 1
ATOM 827 N N . GLN A 1 102 ? 4.228 -6.917 2.088 1.00 89.56 102 GLN A N 1
ATOM 828 C CA . GLN A 1 102 ? 4.733 -5.592 2.408 1.00 89.56 102 GLN A CA 1
ATOM 829 C C . GLN A 1 102 ? 5.270 -4.919 1.147 1.00 89.56 102 GLN A C 1
ATOM 831 O O . GLN A 1 102 ? 5.958 -5.537 0.333 1.00 89.56 102 GLN A O 1
ATOM 836 N N . TYR A 1 103 ? 4.949 -3.641 1.000 1.00 89.00 103 TYR A N 1
ATOM 837 C CA . TYR A 1 103 ? 5.418 -2.793 -0.081 1.00 89.00 103 TYR A CA 1
ATOM 838 C C . TYR A 1 103 ? 6.168 -1.625 0.535 1.00 89.00 103 TYR A C 1
ATOM 840 O O . TYR A 1 103 ? 5.655 -0.985 1.452 1.00 89.00 103 TYR A O 1
ATOM 848 N N . GLU A 1 104 ? 7.345 -1.337 0.002 1.00 90.06 104 GLU A N 1
ATOM 849 C CA . GLU A 1 104 ? 8.091 -0.125 0.314 1.00 90.06 104 GLU A CA 1
ATOM 850 C C . GLU A 1 104 ? 8.108 0.761 -0.928 1.00 90.06 104 GLU A C 1
ATOM 852 O O . GLU A 1 104 ? 8.471 0.308 -2.020 1.00 90.06 104 GLU A O 1
ATOM 857 N N . LEU A 1 105 ? 7.660 2.005 -0.771 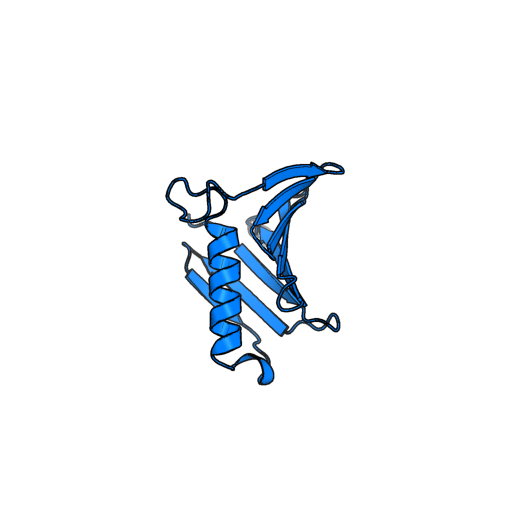1.00 88.31 105 LEU A N 1
ATOM 858 C CA . LEU A 1 105 ? 7.571 2.993 -1.835 1.00 88.31 105 LEU A CA 1
ATOM 859 C C . LEU A 1 105 ? 8.353 4.242 -1.460 1.00 88.31 105 LEU A C 1
ATOM 861 O O . LEU A 1 105 ? 8.311 4.705 -0.321 1.00 88.31 105 LEU A O 1
ATOM 865 N N . ARG A 1 106 ? 9.028 4.818 -2.455 1.00 84.38 106 ARG A N 1
ATOM 866 C CA . ARG A 1 106 ? 9.762 6.075 -2.310 1.00 84.38 106 ARG A CA 1
ATOM 867 C C . ARG A 1 106 ? 9.477 6.972 -3.505 1.00 84.38 106 ARG A C 1
ATOM 869 O O . ARG A 1 106 ? 9.396 6.497 -4.643 1.00 84.38 106 ARG A O 1
ATOM 876 N N . LYS A 1 107 ? 9.326 8.273 -3.250 1.00 77.75 107 LYS A N 1
ATOM 877 C CA . LYS A 1 107 ? 9.191 9.259 -4.323 1.00 77.75 107 LYS A CA 1
ATOM 878 C C . LYS A 1 107 ? 10.534 9.408 -5.036 1.00 77.75 107 LYS A C 1
ATOM 880 O O . LYS A 1 107 ? 11.570 9.540 -4.387 1.00 77.75 107 LYS A O 1
ATOM 885 N N . MET A 1 108 ? 10.520 9.410 -6.366 1.00 67.62 108 MET A N 1
ATOM 886 C CA . MET A 1 108 ? 11.701 9.789 -7.136 1.00 67.62 108 MET A CA 1
ATOM 887 C C . MET A 1 108 ? 11.877 11.303 -7.009 1.00 67.62 108 MET A C 1
ATOM 889 O O . MET A 1 108 ? 11.034 12.075 -7.463 1.00 67.62 108 MET A O 1
ATOM 893 N N . VAL A 1 109 ? 12.961 11.732 -6.369 1.00 63.78 109 VAL A N 1
ATOM 894 C CA . VAL A 1 109 ? 13.431 13.109 -6.520 1.00 63.78 109 VAL A CA 1
ATOM 895 C C . VAL A 1 109 ? 14.084 13.164 -7.897 1.00 63.78 109 VAL A C 1
ATOM 897 O O . VAL A 1 109 ? 14.973 12.353 -8.168 1.00 63.78 109 VAL A O 1
ATOM 900 N N . GLU A 1 110 ? 13.622 14.054 -8.784 1.00 53.38 110 GLU A N 1
ATOM 901 C CA . GLU A 1 110 ? 14.331 14.332 -10.037 1.00 53.38 110 GLU A CA 1
ATOM 902 C C . GLU A 1 110 ? 15.781 14.657 -9.674 1.00 53.38 110 GLU A C 1
ATOM 904 O O . GLU A 1 110 ? 16.079 15.681 -9.062 1.00 53.38 110 GLU A O 1
ATOM 909 N N . THR A 1 111 ? 16.690 13.741 -9.992 1.00 47.97 111 THR A N 1
ATOM 910 C CA . THR A 1 111 ? 18.109 14.056 -9.983 1.00 47.97 111 THR A CA 1
ATOM 911 C C . THR A 1 111 ? 18.299 14.907 -11.222 1.00 47.97 111 THR A C 1
ATOM 913 O O . THR A 1 111 ? 18.216 14.392 -12.339 1.00 47.97 111 THR A O 1
ATOM 916 N N . GLU A 1 112 ? 18.468 16.220 -11.041 1.00 48.34 112 GLU A N 1
ATOM 917 C CA . GLU A 1 112 ? 18.974 17.060 -12.121 1.00 48.34 112 GLU A CA 1
ATOM 918 C C . GLU A 1 112 ? 20.216 16.355 -12.689 1.00 48.34 112 GLU A C 1
ATOM 920 O O . GLU A 1 112 ? 21.099 15.974 -11.912 1.00 48.34 112 GLU A O 1
ATOM 925 N N . PRO A 1 113 ? 20.286 16.091 -14.006 1.00 48.44 113 PRO A N 1
ATOM 926 C CA . PRO A 1 113 ? 21.477 15.497 -14.575 1.00 48.44 113 PRO A CA 1
ATOM 927 C C . PRO A 1 113 ? 22.638 16.446 -14.297 1.00 48.44 113 PRO A C 1
ATOM 929 O O . PRO A 1 113 ? 22.581 17.623 -14.658 1.00 48.44 113 PRO A O 1
ATOM 932 N N . ASP A 1 114 ? 23.661 15.914 -13.630 1.00 47.12 114 ASP A N 1
ATOM 933 C CA . ASP A 1 114 ? 24.912 16.593 -13.330 1.00 47.12 114 ASP A CA 1
ATOM 934 C C . ASP A 1 114 ? 25.437 17.241 -14.618 1.00 47.12 114 ASP A C 1
ATOM 936 O O . ASP A 1 114 ? 25.902 16.570 -15.545 1.00 47.12 114 ASP A O 1
ATOM 940 N N . LYS A 1 115 ? 25.291 18.566 -14.716 1.00 52.53 115 LYS A N 1
ATOM 941 C CA . LYS A 1 115 ? 25.886 19.371 -15.782 1.00 52.53 115 LYS A CA 1
ATOM 942 C C . LYS A 1 115 ? 27.382 19.492 -15.511 1.00 52.53 115 LYS A C 1
ATOM 944 O O . LYS A 1 115 ? 27.884 20.587 -15.283 1.00 52.53 115 LYS A O 1
ATOM 949 N N . THR A 1 116 ? 28.097 18.378 -15.580 1.00 54.56 116 THR A N 1
ATOM 950 C CA . THR A 1 116 ? 29.556 18.368 -15.581 1.00 54.56 116 THR A CA 1
ATOM 951 C C . THR A 1 116 ? 30.045 17.444 -16.682 1.00 54.56 116 THR A C 1
ATOM 953 O O . THR A 1 116 ? 30.365 16.282 -16.460 1.00 54.56 116 THR A O 1
ATOM 956 N N . SER A 1 117 ? 30.073 17.976 -17.903 1.00 47.47 117 SER A N 1
ATOM 957 C CA . SER A 1 117 ? 31.033 17.614 -18.951 1.00 47.47 117 SER A CA 1
ATOM 958 C C . SER A 1 117 ? 30.919 18.630 -20.085 1.00 47.47 117 SER A C 1
ATOM 960 O O . SER A 1 117 ? 30.163 18.437 -21.037 1.00 47.47 117 SER A O 1
ATOM 962 N N . MET A 1 118 ? 31.665 19.726 -19.957 1.00 41.59 118 MET A N 1
ATOM 963 C CA . MET A 1 118 ? 32.266 20.421 -21.093 1.00 41.59 118 MET A CA 1
ATOM 964 C C . MET A 1 118 ? 33.584 21.052 -20.657 1.00 41.59 118 MET A C 1
ATOM 966 O O . MET A 1 118 ? 33.605 21.627 -19.546 1.00 41.59 118 MET A O 1
#

pLDDT: mean 80.99, std 14.18, range [41.59, 97.75]

Radius of gyration: 15.72 Å; chains: 1; bounding box: 48×38×38 Å

Foldseek 3Di:
DWFKKKKFKAAPVRDTQWIWIATPNDIDTHPHDPVQPDPVNVVVVNVQSCCVVCQVPPPDPCVVVWDWDDDPQWIWIDDDQWIWTQHPQRWIWIARNVRRMIMIMHGDDPPPPPPPDD

Secondary structure (DSSP, 8-state):
---EEEEEEE-TTS-EEEEEEEETTEEEEES--GGG-SHHHHHHHHHHHHHHHTTT-TT-TTGGG-EEEEETTEEEEEETTEEEEE-TTS-EEEEETTTTEEEEEEE-----------

Sequence (118 aa):
NGDEWRGTLINEMGAKAFDFIVTDGKCELLNVISMMDKWYVKKTVAADLYFLFNVDNPEAPFRERLERFEQDGNLVVNYKKRQILAEPDGSILLMNNRHNLQYELRKMVETEPDKTSM